Protein AF-A0A4Q1F6B0-F1 (afdb_monomer)

Structure (mmCIF, N/CA/C/O backbone):
data_AF-A0A4Q1F6B0-F1
#
_entry.id   AF-A0A4Q1F6B0-F1
#
loop_
_atom_site.group_PDB
_atom_site.id
_atom_site.type_symbol
_atom_site.label_atom_id
_atom_site.label_alt_id
_atom_site.label_comp_id
_atom_site.label_asym_id
_atom_site.label_entity_id
_atom_site.label_seq_id
_atom_site.pdbx_PDB_ins_code
_atom_site.Cartn_x
_atom_site.Cartn_y
_atom_site.Cartn_z
_atom_site.occupancy
_atom_site.B_iso_or_equiv
_atom_site.auth_seq_id
_atom_site.auth_comp_id
_atom_site.auth_asym_id
_atom_site.auth_atom_id
_atom_site.pdbx_PDB_model_num
ATOM 1 N N . MET A 1 1 ? 8.813 -7.501 0.022 1.00 81.38 1 MET A N 1
ATOM 2 C CA . MET A 1 1 ? 8.657 -6.318 -0.855 1.00 81.38 1 MET A CA 1
ATOM 3 C C . MET A 1 1 ? 7.184 -5.966 -1.057 1.00 81.38 1 MET A C 1
ATOM 5 O O . MET A 1 1 ? 6.801 -4.900 -0.605 1.00 81.38 1 MET A O 1
ATOM 9 N N . ILE A 1 2 ? 6.347 -6.869 -1.595 1.00 89.25 2 ILE A N 1
ATOM 10 C CA . ILE A 1 2 ? 4.909 -6.609 -1.845 1.00 89.25 2 ILE A CA 1
ATOM 11 C C . ILE A 1 2 ? 4.131 -6.172 -0.596 1.00 89.25 2 ILE A C 1
ATOM 13 O O . ILE A 1 2 ? 3.498 -5.132 -0.640 1.00 89.25 2 ILE A O 1
ATOM 17 N N . ILE A 1 3 ? 4.269 -6.859 0.545 1.00 93.31 3 ILE A N 1
ATOM 18 C CA . ILE A 1 3 ? 3.532 -6.500 1.777 1.00 93.31 3 ILE A CA 1
ATOM 19 C C . ILE A 1 3 ? 3.850 -5.078 2.266 1.00 93.31 3 ILE A C 1
ATOM 21 O O . ILE A 1 3 ? 2.987 -4.399 2.809 1.00 93.31 3 ILE A O 1
ATOM 25 N N . LYS A 1 4 ? 5.081 -4.602 2.040 1.00 93.75 4 LYS A N 1
ATOM 26 C CA . LYS A 1 4 ? 5.511 -3.261 2.453 1.00 93.75 4 LYS A CA 1
ATOM 27 C C . LYS A 1 4 ? 4.855 -2.184 1.583 1.00 93.75 4 LYS A C 1
ATOM 29 O O . LYS A 1 4 ? 4.367 -1.201 2.1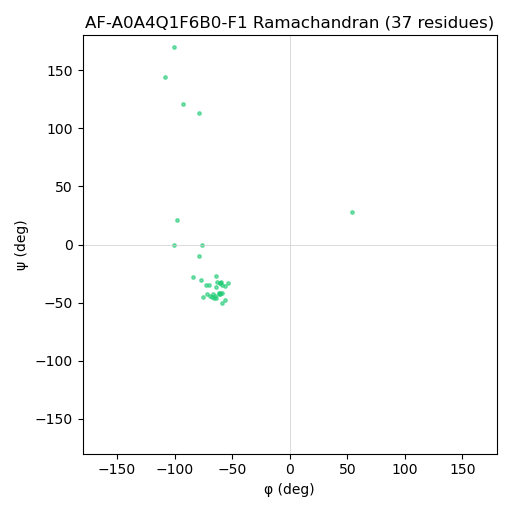17 1.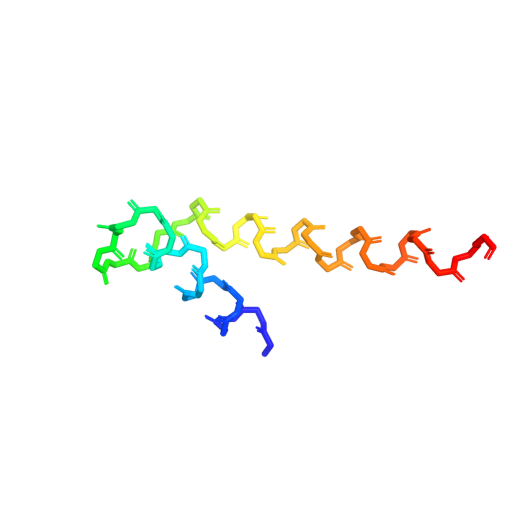00 93.75 4 LYS A O 1
ATOM 34 N N . VAL A 1 5 ? 4.786 -2.421 0.270 1.00 94.19 5 VAL A N 1
ATOM 35 C CA . VAL A 1 5 ? 4.087 -1.543 -0.683 1.00 94.19 5 VAL A CA 1
ATOM 36 C C . VAL A 1 5 ? 2.579 -1.574 -0.435 1.00 94.19 5 VAL A C 1
ATOM 38 O O . VAL A 1 5 ? 1.968 -0.521 -0.326 1.00 94.19 5 VAL A O 1
ATOM 41 N N . SER A 1 6 ? 1.986 -2.755 -0.237 1.00 96.56 6 SER A N 1
ATOM 42 C CA . SER A 1 6 ? 0.566 -2.880 0.117 1.00 96.56 6 SER A CA 1
ATOM 43 C C . SER A 1 6 ? 0.215 -2.154 1.410 1.00 96.56 6 SER A C 1
ATOM 45 O O . SER A 1 6 ? -0.873 -1.599 1.503 1.00 96.56 6 SER A O 1
ATOM 47 N N . ARG A 1 7 ? 1.121 -2.126 2.400 1.00 96.62 7 ARG A N 1
ATOM 48 C CA . ARG A 1 7 ? 0.913 -1.337 3.618 1.00 96.62 7 ARG A CA 1
ATOM 49 C C . ARG A 1 7 ? 0.891 0.158 3.318 1.00 96.62 7 ARG A C 1
ATOM 51 O O . ARG A 1 7 ? -0.026 0.828 3.760 1.00 96.62 7 ARG A O 1
ATOM 58 N N . THR A 1 8 ? 1.839 0.656 2.526 1.00 96.44 8 THR A N 1
ATOM 59 C CA . THR A 1 8 ? 1.845 2.062 2.098 1.00 96.44 8 THR A CA 1
ATOM 60 C C . THR A 1 8 ? 0.569 2.437 1.344 1.00 96.44 8 THR A C 1
ATOM 62 O O . THR A 1 8 ? 0.015 3.496 1.604 1.00 96.44 8 THR A O 1
ATOM 65 N N . ILE A 1 9 ? 0.075 1.571 0.456 1.00 96.06 9 ILE A N 1
ATOM 66 C CA . ILE A 1 9 ? -1.183 1.800 -0.272 1.00 96.06 9 ILE A CA 1
ATOM 67 C C . ILE A 1 9 ? -2.371 1.828 0.700 1.00 96.06 9 ILE A C 1
ATOM 69 O O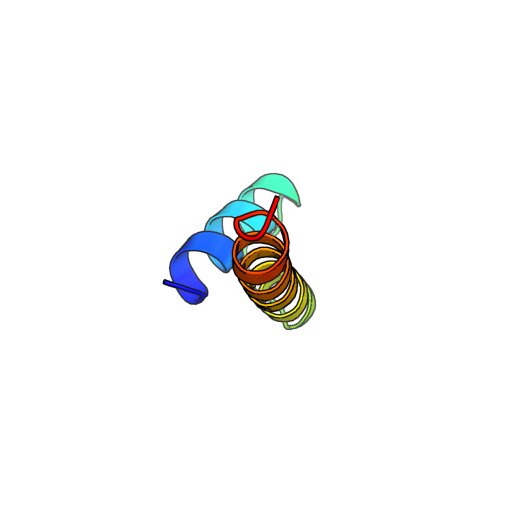 . ILE A 1 9 ? -3.187 2.737 0.626 1.00 96.06 9 ILE A O 1
ATOM 73 N N . ALA A 1 10 ? -2.427 0.899 1.659 1.00 97.69 10 ALA A N 1
ATOM 74 C CA . ALA A 1 10 ? -3.467 0.888 2.689 1.00 97.69 10 ALA A CA 1
ATOM 75 C C . ALA A 1 10 ? -3.447 2.157 3.562 1.00 97.69 10 ALA A C 1
ATOM 77 O O . ALA A 1 10 ? -4.500 2.719 3.84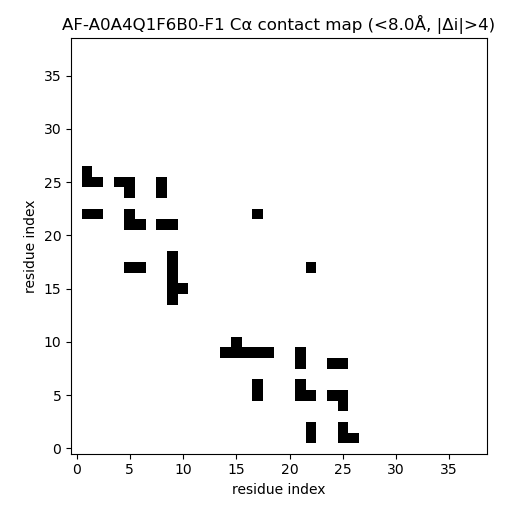3 1.00 97.69 10 ALA A O 1
ATOM 78 N N . ASP A 1 11 ? -2.259 2.631 3.954 1.00 97.38 11 ASP A N 1
ATOM 79 C CA . ASP A 1 11 ? -2.099 3.879 4.711 1.00 97.38 11 ASP A CA 1
ATOM 80 C C . ASP A 1 11 ? -2.561 5.105 3.888 1.00 97.38 11 ASP A C 1
ATOM 82 O O . ASP A 1 11 ? -3.177 6.012 4.442 1.00 97.38 11 ASP A O 1
ATOM 86 N N . LEU A 1 12 ? -2.336 5.126 2.566 1.00 96.94 12 LEU A N 1
ATOM 87 C CA . LEU A 1 12 ? -2.838 6.186 1.673 1.00 96.94 12 LEU A CA 1
ATOM 88 C C . LEU A 1 12 ? -4.364 6.140 1.494 1.00 96.94 12 LEU A C 1
ATOM 90 O O . LEU A 1 12 ? -5.002 7.190 1.422 1.00 96.94 1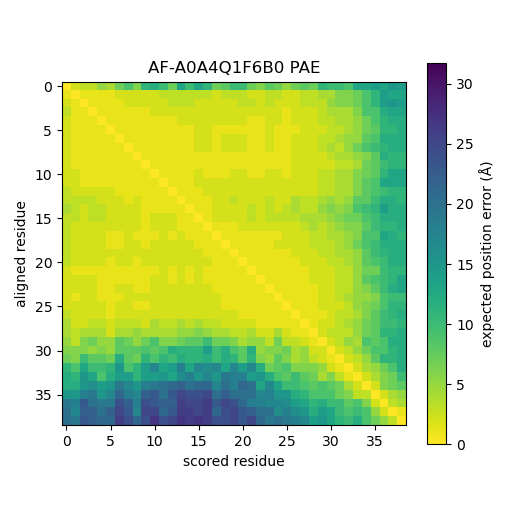2 LEU A O 1
ATOM 94 N N . ASP A 1 13 ? -4.947 4.943 1.474 1.00 96.88 13 ASP A N 1
ATOM 95 C CA . ASP A 1 13 ? -6.398 4.720 1.422 1.00 96.88 13 ASP A CA 1
ATOM 96 C C . ASP A 1 13 ? -7.089 4.962 2.783 1.00 96.88 13 ASP A C 1
A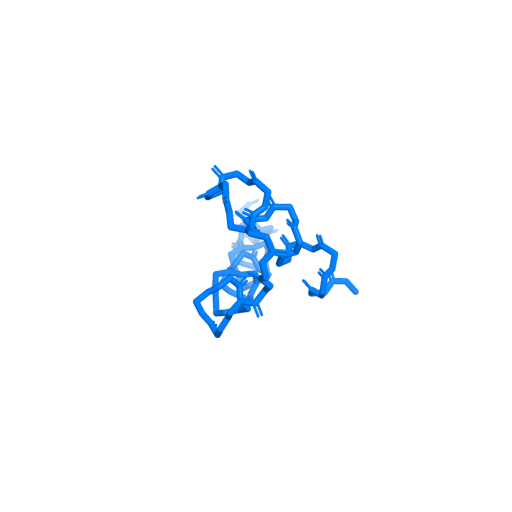TOM 98 O O . ASP A 1 13 ? -8.304 4.846 2.905 1.00 96.88 13 ASP A O 1
ATOM 102 N N . ASN A 1 14 ? -6.332 5.323 3.830 1.00 97.00 14 ASN A N 1
ATOM 103 C CA . ASN A 1 14 ? -6.803 5.395 5.222 1.00 97.00 14 ASN A CA 1
ATOM 104 C C . ASN A 1 14 ? -7.454 4.083 5.709 1.00 97.00 14 ASN A C 1
ATOM 106 O O . ASN A 1 14 ? -8.307 4.085 6.600 1.00 97.00 14 ASN A O 1
ATOM 110 N N . SER A 1 15 ? -7.035 2.948 5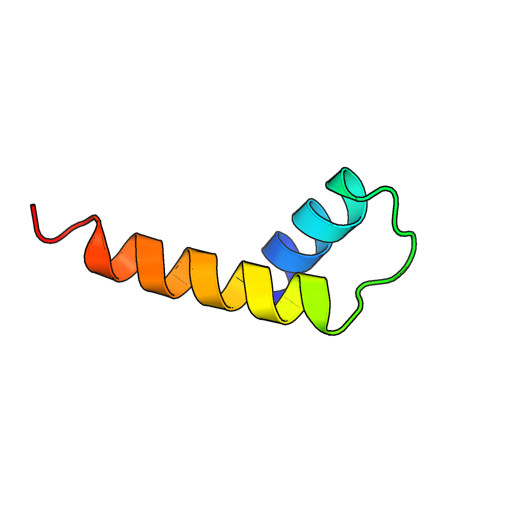.150 1.00 97.50 15 SER A N 1
ATOM 111 C CA . SER A 1 15 ? -7.504 1.626 5.546 1.00 97.50 15 SER A CA 1
ATOM 112 C C . SER A 1 15 ? -6.590 1.031 6.611 1.00 97.50 15 SER A C 1
ATOM 114 O O . SER A 1 15 ? -5.405 0.779 6.389 1.00 97.50 15 SER A O 1
ATOM 116 N N . GLU A 1 16 ? -7.164 0.715 7.771 1.00 96.12 16 GLU A N 1
ATOM 117 C CA . GLU A 1 16 ? -6.435 0.096 8.884 1.00 96.12 16 GLU A CA 1
ATOM 118 C C . GLU A 1 16 ? -5.886 -1.298 8.521 1.00 96.12 16 GLU A C 1
ATOM 120 O O . GLU A 1 16 ? -4.802 -1.701 8.964 1.00 96.12 16 GLU A O 1
ATOM 125 N N . ASN A 1 17 ? 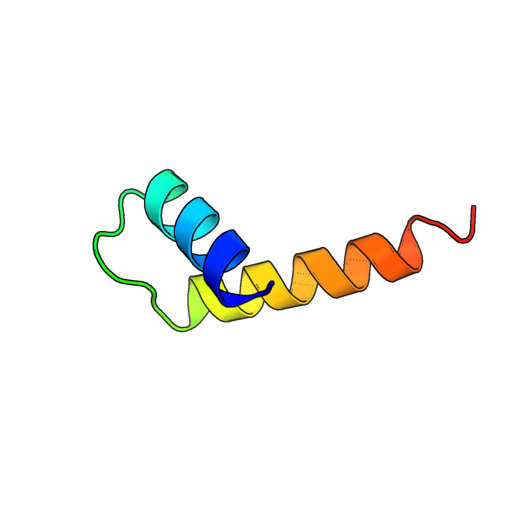-6.617 -2.017 7.662 1.00 97.19 17 ASN A N 1
ATOM 126 C CA . ASN A 1 17 ? -6.294 -3.372 7.238 1.00 97.19 17 ASN A CA 1
ATOM 127 C C . ASN A 1 17 ? -5.817 -3.414 5.783 1.00 97.19 17 ASN A C 1
ATOM 129 O O . ASN A 1 17 ? -6.315 -2.710 4.902 1.00 97.19 17 ASN A O 1
ATOM 133 N N . ILE A 1 18 ? -4.865 -4.307 5.512 1.00 96.88 18 ILE A N 1
ATOM 134 C CA . ILE A 1 18 ? -4.465 -4.627 4.142 1.00 96.88 18 ILE A CA 1
ATOM 135 C C . ILE A 1 18 ? -5.515 -5.575 3.562 1.00 96.88 18 ILE A C 1
ATOM 137 O O . ILE A 1 18 ? -5.624 -6.719 4.000 1.00 96.88 18 ILE A O 1
ATOM 141 N N . ILE A 1 19 ? -6.264 -5.106 2.566 1.00 97.31 19 ILE A N 1
ATOM 142 C CA . ILE A 1 19 ? -7.225 -5.922 1.821 1.00 97.31 19 ILE A CA 1
ATOM 143 C C . ILE A 1 19 ? -6.643 -6.358 0.473 1.00 97.31 19 ILE A C 1
ATOM 145 O O . ILE A 1 19 ? -5.592 -5.882 0.034 1.00 97.31 19 ILE A O 1
ATOM 149 N N . SER A 1 20 ? -7.338 -7.272 -0.202 1.00 96.25 20 SER A N 1
ATOM 150 C CA . SER A 1 20 ? -6.942 -7.818 -1.506 1.00 96.25 20 SER A CA 1
ATOM 151 C C . SER A 1 20 ? -6.669 -6.740 -2.564 1.00 96.25 20 SER A C 1
ATOM 153 O O . SER A 1 20 ? -5.753 -6.917 -3.366 1.00 96.25 20 SER A O 1
ATOM 155 N N . GLN A 1 21 ? -7.383 -5.609 -2.527 1.00 96.81 21 GLN A N 1
ATOM 156 C CA . GLN A 1 21 ? -7.155 -4.463 -3.416 1.00 96.81 21 GLN A CA 1
ATOM 157 C C . GLN A 1 21 ? -5.726 -3.904 -3.298 1.00 96.81 21 GLN A C 1
ATOM 159 O O . GLN A 1 21 ? -5.012 -3.841 -4.295 1.00 96.81 21 GLN A O 1
ATOM 164 N N . HIS A 1 22 ? -5.249 -3.627 -2.079 1.00 96.81 22 HIS A N 1
ATOM 165 C CA . HIS A 1 22 ? -3.900 -3.086 -1.845 1.00 96.81 22 HIS A CA 1
ATOM 166 C C . HIS A 1 22 ? -2.787 -4.055 -2.274 1.00 96.81 22 HIS A C 1
ATOM 168 O O . HIS A 1 22 ? -1.664 -3.654 -2.596 1.00 96.81 22 HIS A O 1
ATOM 174 N N . ILE A 1 23 ? -3.070 -5.360 -2.254 1.00 95.19 23 ILE A N 1
ATOM 175 C CA . ILE A 1 23 ? -2.143 -6.392 -2.732 1.00 95.19 23 ILE A CA 1
ATOM 176 C C . ILE A 1 23 ? -2.107 -6.399 -4.261 1.00 95.19 23 ILE A C 1
ATOM 178 O O . ILE A 1 23 ? -1.020 -6.424 -4.839 1.00 95.19 23 ILE A O 1
ATOM 182 N N . ALA A 1 24 ? -3.269 -6.332 -4.915 1.00 94.94 24 ALA A N 1
ATOM 183 C CA . ALA A 1 24 ? -3.365 -6.274 -6.370 1.00 94.94 24 ALA A CA 1
ATOM 184 C C . ALA A 1 24 ? -2.666 -5.028 -6.941 1.00 94.94 24 ALA A C 1
ATOM 186 O O . ALA A 1 24 ? -1.916 -5.137 -7.912 1.00 94.94 24 ALA A O 1
ATOM 187 N N . GLU A 1 25 ? -2.834 -3.865 -6.311 1.00 94.12 25 GLU A N 1
ATOM 188 C CA . GLU A 1 25 ? -2.133 -2.637 -6.701 1.00 94.12 25 GLU A CA 1
ATOM 189 C C . GLU A 1 25 ? -0.616 -2.752 -6.509 1.00 94.12 25 GLU A C 1
ATOM 191 O O . GLU A 1 25 ? 0.147 -2.469 -7.431 1.00 94.12 25 GLU A O 1
ATOM 196 N N . ALA A 1 26 ? -0.149 -3.265 -5.366 1.00 93.38 26 ALA A N 1
ATOM 197 C CA . ALA A 1 26 ? 1.282 -3.469 -5.125 1.00 93.38 26 ALA A CA 1
ATOM 198 C C . ALA A 1 26 ? 1.937 -4.433 -6.133 1.00 93.38 26 ALA A C 1
ATOM 200 O O . ALA A 1 26 ? 3.113 -4.278 -6.473 1.00 93.38 26 ALA A O 1
ATOM 201 N N . ILE A 1 27 ? 1.194 -5.437 -6.608 1.00 91.44 27 ILE A N 1
ATOM 202 C CA . ILE A 1 27 ? 1.651 -6.346 -7.666 1.00 91.44 27 ILE A CA 1
ATOM 203 C C . ILE A 1 27 ? 1.744 -5.602 -9.006 1.00 91.44 27 ILE A C 1
ATOM 205 O O . ILE A 1 27 ? 2.760 -5.740 -9.688 1.00 91.44 27 ILE A O 1
ATOM 209 N N . GLN A 1 28 ? 0.748 -4.781 -9.356 1.00 87.06 28 GLN A N 1
ATOM 210 C CA . GLN A 1 28 ? 0.765 -3.970 -10.582 1.00 87.06 28 GLN A CA 1
ATOM 211 C C . GLN A 1 28 ? 1.929 -2.975 -10.606 1.00 87.06 28 GLN A C 1
ATOM 213 O O . GLN A 1 28 ? 2.625 -2.888 -11.616 1.00 87.06 28 GLN A O 1
ATOM 218 N N . TYR A 1 29 ? 2.218 -2.306 -9.486 1.00 83.19 29 TYR A N 1
ATOM 219 C CA . TYR A 1 29 ? 3.385 -1.423 -9.367 1.00 83.19 29 TYR A CA 1
ATOM 220 C C . TYR A 1 29 ? 4.704 -2.135 -9.683 1.00 83.19 29 TYR A C 1
ATOM 222 O O . TYR A 1 29 ? 5.593 -1.552 -10.297 1.00 83.19 29 TYR A O 1
ATOM 230 N N . ARG A 1 30 ? 4.834 -3.413 -9.312 1.00 76.44 30 ARG A N 1
ATOM 231 C CA . ARG A 1 30 ? 6.031 -4.203 -9.627 1.00 76.44 30 ARG A CA 1
ATOM 232 C C . ARG A 1 30 ? 6.113 -4.593 -11.104 1.00 76.44 30 ARG A C 1
ATOM 234 O O . ARG A 1 30 ? 7.217 -4.686 -11.635 1.00 76.44 30 ARG A O 1
ATOM 241 N N . SER A 1 31 ? 4.983 -4.859 -11.753 1.00 70.56 31 SER A N 1
ATOM 242 C CA . SER A 1 31 ? 4.958 -5.112 -13.199 1.00 70.56 31 SER A CA 1
ATOM 243 C C . SER A 1 31 ? 5.341 -3.851 -13.978 1.00 70.56 31 SER A C 1
ATOM 245 O O . SER A 1 31 ? 6.193 -3.926 -14.858 1.00 70.56 31 SER A O 1
ATOM 247 N N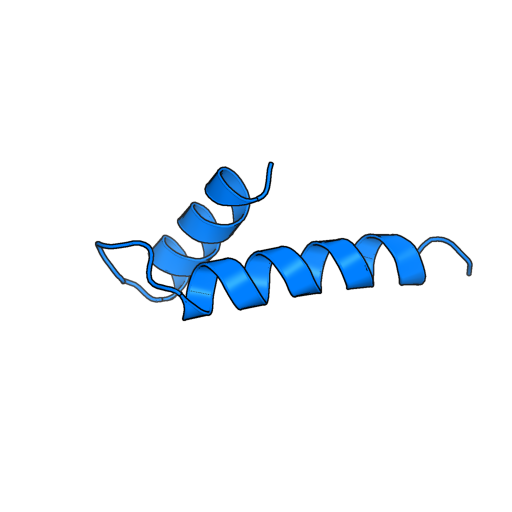 . LEU A 1 32 ? 4.817 -2.691 -13.565 1.00 69.88 32 LEU A N 1
ATOM 248 C CA . LEU A 1 32 ? 5.146 -1.377 -14.130 1.00 69.88 32 LEU A CA 1
ATOM 249 C C . LEU A 1 32 ? 6.632 -1.023 -13.984 1.00 69.88 32 LEU A C 1
ATOM 251 O O . LEU A 1 32 ? 7.236 -0.546 -14.937 1.00 69.88 32 LEU A O 1
ATOM 255 N N . ASP A 1 33 ? 7.244 -1.302 -12.830 1.00 63.72 33 ASP A N 1
ATOM 256 C CA . ASP A 1 33 ? 8.687 -1.102 -12.620 1.00 63.72 33 ASP A CA 1
ATOM 257 C C . ASP A 1 33 ? 9.534 -1.947 -13.591 1.00 63.72 33 ASP A C 1
ATOM 259 O O . ASP A 1 33 ? 10.571 -1.505 -14.078 1.00 63.72 33 ASP A O 1
ATOM 263 N N . ARG A 1 34 ? 9.054 -3.144 -13.956 1.00 57.50 34 ARG A N 1
ATOM 264 C CA . ARG A 1 34 ? 9.737 -4.019 -14.917 1.00 57.50 34 ARG A CA 1
ATOM 265 C C . ARG A 1 34 ? 9.559 -3.562 -16.373 1.00 57.50 34 ARG A C 1
ATOM 267 O O . ARG A 1 34 ? 10.454 -3.798 -17.179 1.00 57.50 34 ARG A O 1
ATOM 274 N N . GLU A 1 35 ? 8.439 -2.926 -16.710 1.00 57.41 35 GLU A N 1
ATOM 275 C CA . GLU A 1 35 ? 8.178 -2.377 -18.051 1.00 57.41 35 GLU A CA 1
ATOM 276 C C . GLU A 1 35 ? 8.793 -0.978 -18.254 1.00 57.41 35 GLU A C 1
ATOM 278 O O . GLU A 1 35 ? 9.182 -0.637 -19.367 1.00 57.41 35 GLU A O 1
ATOM 283 N N . GLY A 1 36 ? 8.958 -0.189 -17.186 1.00 53.16 36 GLY A N 1
ATOM 284 C CA . GLY A 1 36 ? 9.492 1.179 -17.243 1.00 53.16 36 GLY A CA 1
ATOM 285 C C . GLY A 1 36 ? 11.016 1.306 -17.380 1.00 53.16 36 GLY A C 1
ATOM 286 O O . GLY A 1 36 ? 11.500 2.405 -17.623 1.00 53.16 36 GLY A O 1
ATOM 287 N N . TRP A 1 37 ? 11.776 0.213 -17.236 1.00 54.31 37 TRP A N 1
ATOM 288 C CA . TRP A 1 37 ? 13.250 0.202 -17.330 1.00 54.31 37 TRP A CA 1
ATOM 289 C C . TRP A 1 37 ? 13.801 -0.288 -18.683 1.00 54.31 37 TRP A C 1
ATOM 291 O O . TRP A 1 37 ? 15.016 -0.340 -18.859 1.00 54.31 37 TRP A O 1
ATOM 301 N N . LEU A 1 38 ? 12.942 -0.663 -19.640 1.00 47.78 38 LEU A N 1
ATOM 302 C CA . LEU A 1 38 ? 13.344 -1.041 -21.008 1.00 47.78 38 LEU A CA 1
ATOM 303 C C . LEU A 1 38 ? 13.202 0.113 -22.025 1.00 47.78 38 LEU A C 1
ATOM 305 O O . LEU A 1 38 ? 13.117 -0.141 -23.227 1.00 47.78 38 LEU A O 1
ATOM 309 N N . GLY A 1 39 ? 13.177 1.360 -21.543 1.00 48.88 39 GLY A N 1
ATOM 310 C CA . GLY A 1 39 ? 13.239 2.582 -22.354 1.00 48.88 39 GLY A CA 1
ATOM 311 C C . GLY A 1 39 ? 14.603 3.247 -22.278 1.00 48.88 39 GLY A C 1
ATOM 312 O O . GLY A 1 39 ? 15.105 3.398 -21.143 1.00 48.88 39 GLY A O 1
#

Nearest PDB structures (foldseek):
  7enc-assembly1_Di  TM=9.275E-01  e=5.681E-01  Homo sapiens
  8ooa-assembly1_N  TM=9.446E-01  e=8.254E-01  Homo sapiens
  5c3i-assembly6_W  TM=9.395E-01  e=9.584E-01  Homo sapiens
  7x57-assembly1_F  TM=9.317E-01  e=9.584E-01  Homo sapiens
  7cvq-assembly3_L  TM=8.437E-01  e=2.531E+00  Arabidopsis thaliana

Solvent-accessible surface area (backbone atoms only — not comparable to full-atom values): 2280 Å² total; per-residue (Å²): 111,56,70,60,46,11,45,55,46,16,58,74,69,70,37,95,60,78,49,73,66,30,47,54,50,31,51,49,54,54,53,49,58,64,63,67,69,80,113

pLDDT: mean 85.57, std 16.15, range [47.78, 97.69]

Radius of gyration: 10.98 Å; Cα contacts (8 Å, |Δi|>4): 24; chains: 1; bounding box: 21×14×31 Å

Sequence (39 aa):
MIIKVSRTIADLDNSENIISQHIAEAIQYRSLDREGWLG

Secondary structure (DSSP, 8-state):
-HHHHHHHHHHHTT-SS--HHHHHHHHHHHHHHHHTT--

Foldseek 3Di:
DLVVQLVVVCVVVVHPDRDPVSSVVSVVVVVCVVVVPVD

Mean predicted aligned error: 5.61 Å